Protein AF-A0A3Q9G8I6-F1 (afdb_monomer)

Secondary structure (DSSP, 8-state):
---TT-EE-TTSSEEEETTEEEEPPPTTS-HHHHHHHHHHHHHHHHHHHTT-GGGHHHHHHHHHHTTSSSS-TTS--HHHHHHHHHHHHHHHHHHTTT--EEHHHHHHHH-STTHHHHHHHHHHHT--SSEEEEEETTEEEEEEPPP-PPP--PPPP---

Mean predicted aligned error: 7.77 Å

Structure (mmCIF, N/CA/C/O backbone):
data_AF-A0A3Q9G8I6-F1
#
_entry.id   AF-A0A3Q9G8I6-F1
#
loop_
_atom_site.group_PDB
_atom_site.id
_atom_site.type_symbol
_atom_site.label_atom_id
_atom_site.label_alt_id
_atom_site.label_comp_id
_atom_site.label_asym_id
_atom_site.label_entity_id
_atom_site.label_seq_id
_atom_site.pdbx_PDB_ins_code
_atom_site.Cartn_x
_atom_site.Cartn_y
_atom_site.Cartn_z
_atom_site.occupancy
_atom_site.B_iso_or_equiv
_atom_site.auth_seq_id
_atom_site.auth_comp_id
_atom_site.auth_asym_id
_atom_site.auth_atom_id
_atom_site.pdbx_PDB_model_num
ATOM 1 N N . MET A 1 1 ? -20.667 -5.379 -2.045 1.00 37.66 1 MET A N 1
ATOM 2 C CA . MET A 1 1 ? -21.195 -6.171 -0.901 1.00 37.66 1 MET A CA 1
ATOM 3 C C . MET A 1 1 ? -20.874 -5.409 0.389 1.00 37.66 1 MET A C 1
ATOM 5 O O . MET A 1 1 ? -19.705 -5.128 0.613 1.00 37.66 1 MET A O 1
ATOM 9 N N . LYS A 1 2 ? -21.856 -4.983 1.207 1.00 37.28 2 LYS A N 1
ATOM 10 C CA . LYS A 1 2 ? -21.567 -4.298 2.491 1.00 37.28 2 LYS A CA 1
ATOM 11 C C . LYS A 1 2 ? -20.845 -5.286 3.419 1.00 37.28 2 LYS A C 1
ATOM 13 O O . LYS A 1 2 ? -21.349 -6.385 3.615 1.00 37.28 2 LYS A O 1
ATOM 18 N N . ARG A 1 3 ? -19.674 -4.930 3.967 1.00 51.50 3 ARG A N 1
ATOM 19 C CA . ARG A 1 3 ? -18.968 -5.755 4.969 1.00 51.50 3 ARG A CA 1
ATOM 20 C C . ARG A 1 3 ? -19.819 -5.822 6.241 1.00 51.50 3 ARG A C 1
ATOM 22 O O . ARG A 1 3 ? -19.792 -4.908 7.056 1.00 51.50 3 ARG A O 1
ATOM 29 N N . THR A 1 4 ? -20.612 -6.875 6.372 1.00 51.47 4 THR A N 1
ATOM 30 C CA . THR A 1 4 ? -21.525 -7.105 7.492 1.00 51.47 4 THR A CA 1
ATOM 31 C C . THR A 1 4 ? -20.732 -7.405 8.769 1.00 51.47 4 THR A C 1
ATOM 33 O O . THR A 1 4 ? -19.931 -8.336 8.791 1.00 51.47 4 THR A O 1
ATOM 36 N N . GLY A 1 5 ? -20.960 -6.623 9.831 1.00 59.56 5 GLY A N 1
ATOM 37 C CA . GLY A 1 5 ? -20.648 -7.005 11.217 1.00 59.56 5 GLY A CA 1
ATOM 38 C C . GLY A 1 5 ? -19.513 -6.265 11.934 1.00 59.56 5 GLY A C 1
ATOM 39 O O . GLY A 1 5 ? -19.300 -6.531 13.112 1.00 59.56 5 GLY A O 1
ATOM 40 N N . LEU A 1 6 ? -18.788 -5.353 11.281 1.00 73.69 6 LEU A N 1
ATOM 41 C CA . LEU A 1 6 ? -17.774 -4.535 11.958 1.00 73.69 6 LEU A CA 1
ATOM 42 C C . LEU A 1 6 ? -18.354 -3.165 12.299 1.00 73.69 6 LEU A C 1
ATOM 44 O O . LEU A 1 6 ? -18.754 -2.424 11.405 1.00 73.69 6 LEU A O 1
ATOM 48 N N . GLU A 1 7 ? -18.382 -2.842 13.588 1.00 90.00 7 GLU A N 1
ATOM 49 C CA . GLU A 1 7 ? -18.715 -1.505 14.068 1.00 90.00 7 GLU A CA 1
ATOM 50 C C . GLU A 1 7 ? -17.686 -0.508 13.521 1.00 90.00 7 GLU A C 1
ATOM 52 O O . GLU A 1 7 ? -16.477 -0.753 13.576 1.00 90.00 7 GLU A O 1
ATOM 57 N N . MET A 1 8 ? -18.160 0.596 12.949 1.00 91.50 8 MET A N 1
ATOM 58 C CA . MET A 1 8 ? -17.320 1.689 12.464 1.00 91.50 8 MET A CA 1
ATOM 59 C C . MET A 1 8 ? -17.574 2.930 13.309 1.00 91.50 8 MET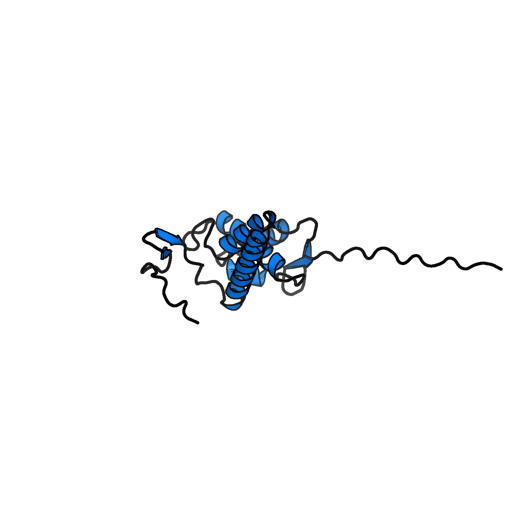 A C 1
ATOM 61 O O . MET A 1 8 ? -18.679 3.121 13.813 1.00 91.50 8 MET A O 1
ATOM 65 N N . THR A 1 9 ? -16.558 3.776 13.459 1.00 93.31 9 THR A N 1
ATOM 66 C CA . THR A 1 9 ? -16.761 5.119 14.010 1.00 93.31 9 THR A CA 1
ATOM 67 C C . THR A 1 9 ? -17.664 5.937 13.087 1.00 93.31 9 THR A C 1
ATOM 69 O O . THR A 1 9 ? -17.721 5.679 11.886 1.00 93.31 9 THR A O 1
ATOM 72 N N . GLU A 1 10 ? -18.363 6.929 13.643 1.00 92.50 10 GLU A N 1
ATOM 73 C CA . GLU A 1 10 ? -19.296 7.789 12.896 1.00 92.50 10 GLU A CA 1
ATOM 74 C C . GLU A 1 10 ? -18.619 8.511 11.721 1.00 92.50 10 GLU A C 1
ATOM 76 O O . GLU A 1 10 ? -19.180 8.609 10.634 1.00 92.50 10 GLU A O 1
ATOM 81 N N . ASP A 1 11 ? -17.363 8.922 11.907 1.00 92.88 11 ASP A N 1
ATOM 82 C CA . ASP A 1 11 ? -16.526 9.528 10.866 1.00 92.88 11 ASP A CA 1
ATOM 83 C C . ASP A 1 11 ? -16.021 8.532 9.798 1.00 92.88 11 ASP A C 1
ATOM 85 O O . ASP A 1 11 ? -15.341 8.928 8.851 1.00 92.88 11 ASP A O 1
ATOM 89 N N . GLY A 1 12 ? -16.299 7.232 9.954 1.00 93.44 12 GLY A N 1
ATOM 90 C CA . GLY A 1 12 ? -15.872 6.158 9.055 1.00 93.44 12 GLY A CA 1
ATOM 91 C C . GLY A 1 12 ? -14.366 5.860 9.058 1.00 93.44 12 GLY A C 1
ATOM 92 O O . GLY A 1 12 ? -13.917 4.982 8.318 1.00 93.44 12 GLY A O 1
ATOM 93 N N . ARG A 1 13 ? -13.567 6.552 9.881 1.00 96.06 13 ARG A N 1
ATOM 94 C CA . ARG A 1 13 ? -12.094 6.475 9.869 1.00 96.06 13 ARG A CA 1
ATOM 95 C C . ARG A 1 13 ? -11.553 5.214 10.533 1.00 96.06 13 ARG A C 1
ATOM 97 O O . ARG A 1 13 ? -10.430 4.788 10.241 1.00 96.06 13 ARG A O 1
ATOM 104 N N . TYR A 1 14 ? -12.343 4.586 11.401 1.00 96.00 14 TYR A N 1
ATOM 105 C CA . TYR A 1 14 ? -11.940 3.409 12.158 1.00 96.00 14 TYR A CA 1
ATOM 106 C C . TYR A 1 14 ? -12.996 2.305 12.120 1.00 96.00 14 TYR A C 1
ATOM 108 O O . TYR A 1 14 ? -14.196 2.558 12.139 1.00 96.00 14 TYR A O 1
ATOM 116 N N . ILE A 1 15 ? -12.522 1.061 12.141 1.00 94.69 15 ILE A N 1
ATOM 117 C CA . ILE A 1 15 ? -13.290 -0.117 12.548 1.00 94.69 15 ILE A CA 1
ATOM 118 C C . ILE A 1 15 ? -12.983 -0.420 14.022 1.00 94.69 15 ILE A C 1
ATOM 120 O O . ILE A 1 15 ? -11.837 -0.295 14.469 1.00 94.69 15 ILE A O 1
ATOM 124 N N . VAL A 1 16 ? -13.984 -0.844 14.784 1.00 93.38 16 VAL A N 1
ATOM 125 C CA . VAL A 1 16 ? -13.862 -1.215 16.196 1.00 93.38 16 VAL A CA 1
ATOM 126 C C . VAL A 1 16 ? -13.958 -2.732 16.312 1.00 93.38 16 VAL A C 1
ATOM 128 O O . VAL A 1 16 ? -14.937 -3.353 15.911 1.00 93.38 16 VAL A O 1
ATOM 131 N N . VAL A 1 17 ? -12.911 -3.357 16.851 1.00 91.56 17 VAL A N 1
ATOM 132 C CA . VAL A 1 17 ? -12.841 -4.810 17.051 1.00 91.56 17 VAL A CA 1
ATOM 133 C C . VAL A 1 17 ? -12.447 -5.079 18.490 1.00 91.56 17 VAL A C 1
ATOM 135 O O . VAL A 1 17 ? -11.335 -4.740 18.897 1.00 91.56 17 VAL A O 1
ATOM 138 N N . LYS A 1 18 ? -13.348 -5.708 19.258 1.00 89.00 18 LYS A N 1
ATOM 139 C CA . LYS A 1 18 ? -13.148 -6.012 20.689 1.00 89.00 18 LYS A CA 1
ATOM 140 C C . LYS A 1 18 ? -12.724 -4.768 21.494 1.00 89.00 18 LYS A C 1
ATOM 142 O O . LYS A 1 18 ? -11.744 -4.807 22.230 1.00 89.00 18 LYS A O 1
ATOM 147 N N . GLY A 1 19 ? -13.402 -3.639 21.269 1.00 88.69 19 GLY A N 1
ATOM 148 C CA . GLY A 1 19 ? -13.111 -2.355 21.924 1.00 88.69 19 GLY A CA 1
ATOM 149 C C . GLY A 1 19 ? -11.860 -1.622 21.419 1.00 88.69 19 GLY A C 1
ATOM 150 O O . GLY A 1 19 ? -11.605 -0.494 21.831 1.00 88.69 19 GLY A O 1
ATOM 151 N N . ARG A 1 20 ? -11.079 -2.210 20.502 1.00 93.81 20 ARG A N 1
ATOM 152 C CA . ARG A 1 20 ? -9.892 -1.570 19.920 1.00 93.81 20 ARG A CA 1
ATOM 153 C C . ARG A 1 20 ? -10.205 -0.969 18.555 1.00 93.81 20 ARG A C 1
ATOM 155 O O . ARG A 1 20 ? -10.743 -1.653 17.686 1.00 93.81 20 ARG A O 1
ATOM 162 N N . ARG A 1 21 ? -9.797 0.287 18.348 1.00 94.25 21 ARG A N 1
ATOM 163 C CA . ARG A 1 21 ? -9.881 0.971 17.051 1.00 94.25 21 ARG A CA 1
ATOM 164 C C . ARG A 1 21 ? -8.740 0.550 16.131 1.00 94.25 21 ARG A C 1
ATOM 166 O O . ARG A 1 21 ? -7.573 0.545 16.525 1.00 94.25 21 ARG A O 1
ATOM 173 N N . TRP A 1 22 ? -9.093 0.246 14.892 1.00 95.00 22 TRP A N 1
ATOM 174 C CA . TRP A 1 22 ? -8.178 -0.004 13.787 1.00 95.00 22 TRP A CA 1
ATOM 175 C C . TRP A 1 22 ? -8.563 0.922 12.647 1.00 95.00 22 TRP A C 1
ATOM 177 O O . TRP A 1 22 ? -9.745 1.067 12.359 1.00 95.00 22 TRP A O 1
ATOM 187 N N . ARG A 1 23 ? -7.591 1.560 11.999 1.00 96.44 23 ARG A N 1
ATOM 188 C CA . ARG A 1 23 ? -7.878 2.442 10.865 1.00 96.44 23 ARG A CA 1
ATOM 189 C C . ARG A 1 23 ? -8.572 1.659 9.750 1.00 96.44 23 ARG A C 1
ATOM 191 O O . ARG A 1 23 ? -8.105 0.583 9.372 1.00 96.44 23 ARG A O 1
ATOM 198 N N . ALA A 1 24 ? -9.692 2.189 9.273 1.00 96.62 24 ALA A N 1
ATOM 199 C CA . ALA A 1 24 ? -10.425 1.629 8.152 1.00 96.62 24 ALA A CA 1
ATOM 200 C C . ALA A 1 24 ? -9.641 1.838 6.851 1.00 96.62 24 ALA A C 1
ATOM 202 O O . ALA A 1 24 ? -8.865 2.790 6.733 1.00 96.62 24 ALA A O 1
ATOM 203 N N . SER A 1 25 ? -9.852 0.948 5.881 1.00 97.00 25 SER A N 1
ATOM 204 C CA . SER A 1 25 ? -9.353 1.149 4.523 1.00 97.00 25 SER A CA 1
ATOM 205 C C . SER A 1 25 ? -9.946 2.438 3.949 1.00 97.00 25 SER A C 1
ATOM 207 O O . SER A 1 25 ? -11.109 2.746 4.218 1.00 97.00 25 SER A O 1
ATOM 209 N N . ASP A 1 26 ? -9.155 3.169 3.175 1.00 96.69 26 ASP A N 1
ATOM 210 C CA . ASP A 1 26 ? -9.569 4.429 2.566 1.00 96.69 26 ASP A CA 1
ATOM 211 C C . ASP A 1 26 ? -10.785 4.213 1.642 1.00 96.69 26 ASP A C 1
ATOM 213 O O . ASP A 1 26 ? -10.701 3.419 0.696 1.00 96.69 26 ASP A O 1
ATOM 217 N N . PRO A 1 27 ? -11.927 4.871 1.915 1.00 95.50 27 PRO A N 1
ATOM 218 C CA . PRO A 1 27 ? -13.149 4.687 1.142 1.00 95.50 27 PRO A CA 1
ATOM 219 C C . PRO A 1 27 ? -13.092 5.317 -0.256 1.00 95.50 27 PRO A C 1
ATOM 221 O O . PRO A 1 27 ? -13.967 5.022 -1.064 1.00 95.50 27 PRO A O 1
ATOM 224 N N . SER A 1 28 ? -12.104 6.172 -0.546 1.00 95.00 28 SER A N 1
ATOM 225 C CA . SER A 1 28 ? -11.952 6.818 -1.856 1.00 95.00 28 SER A CA 1
ATOM 226 C C . SER A 1 28 ? -11.313 5.919 -2.921 1.00 95.00 28 SER A C 1
ATOM 228 O O . SER A 1 28 ? -11.391 6.236 -4.106 1.00 95.00 28 SER A O 1
ATOM 230 N N . ILE A 1 29 ? -10.720 4.785 -2.522 1.00 97.31 29 ILE A N 1
ATOM 231 C CA . ILE A 1 29 ? -10.127 3.826 -3.459 1.00 97.31 29 ILE A CA 1
ATOM 232 C C . ILE A 1 29 ? -11.248 3.184 -4.298 1.00 97.31 29 ILE A C 1
ATOM 234 O O . ILE A 1 29 ? -12.179 2.627 -3.704 1.00 97.31 29 ILE A O 1
ATOM 238 N N . PRO A 1 30 ? -11.155 3.180 -5.645 1.00 97.50 30 PRO A N 1
ATOM 239 C CA . PRO A 1 30 ? -12.096 2.452 -6.496 1.00 97.50 30 PRO A CA 1
ATOM 240 C C . PRO A 1 30 ? -12.207 0.978 -6.098 1.00 97.50 30 PRO A C 1
ATOM 242 O O . PRO A 1 30 ? -11.202 0.344 -5.762 1.00 97.50 30 PRO A O 1
ATOM 245 N N . GLU A 1 31 ? -13.422 0.429 -6.123 1.00 96.69 31 GLU A N 1
ATOM 246 C CA . GLU A 1 31 ? -13.693 -0.910 -5.584 1.00 96.69 31 GLU A CA 1
ATOM 247 C C . GLU A 1 31 ? -12.879 -1.991 -6.308 1.00 96.69 31 GLU A C 1
ATOM 249 O O . GLU A 1 31 ? -12.378 -2.901 -5.657 1.00 96.69 31 GLU A O 1
ATOM 254 N N . GLU A 1 32 ? -12.641 -1.850 -7.615 1.00 97.00 32 GLU A N 1
ATOM 255 C CA . GLU A 1 32 ? -11.835 -2.787 -8.401 1.00 97.00 32 GLU A CA 1
ATOM 256 C C . GLU A 1 32 ? -10.394 -2.879 -7.870 1.00 97.00 32 GLU A C 1
ATOM 258 O O . GLU A 1 32 ? -9.900 -3.967 -7.560 1.00 97.00 32 GLU A O 1
ATOM 263 N N . LEU A 1 33 ? -9.741 -1.727 -7.681 1.00 98.19 33 LEU A N 1
ATOM 264 C CA . LEU A 1 33 ? -8.369 -1.646 -7.168 1.00 98.19 33 LEU A CA 1
ATOM 265 C C . LEU A 1 33 ? -8.300 -2.078 -5.703 1.00 98.19 33 LEU A C 1
ATOM 267 O O . LEU A 1 33 ? -7.372 -2.772 -5.282 1.00 98.19 33 LEU A O 1
ATOM 271 N N . LYS A 1 34 ? -9.301 -1.705 -4.905 1.00 98.31 34 LYS A N 1
ATOM 272 C CA . LYS A 1 34 ? -9.416 -2.138 -3.513 1.00 98.31 34 LYS A CA 1
ATOM 273 C C . LYS A 1 34 ? -9.555 -3.657 -3.410 1.00 98.31 34 LYS A C 1
ATOM 275 O O . LYS A 1 34 ? -8.898 -4.262 -2.560 1.00 98.31 34 LYS A O 1
ATOM 280 N N . ASP A 1 35 ? -10.339 -4.282 -4.282 1.00 98.12 35 ASP A N 1
ATOM 281 C CA . ASP A 1 35 ? -10.500 -5.733 -4.337 1.00 98.12 35 ASP A CA 1
ATOM 282 C C . ASP A 1 35 ? -9.202 -6.441 -4.729 1.00 98.12 35 ASP A C 1
ATOM 284 O O . ASP A 1 35 ? -8.891 -7.497 -4.173 1.00 98.12 35 ASP A O 1
ATOM 288 N N . GLU A 1 36 ? -8.421 -5.888 -5.657 1.00 98.19 36 GLU A N 1
ATOM 289 C CA . GLU A 1 36 ? -7.081 -6.397 -5.975 1.00 98.19 36 GLU A CA 1
ATOM 290 C C . GLU A 1 36 ? -6.137 -6.316 -4.766 1.00 98.19 36 GLU A C 1
ATOM 292 O O . GLU A 1 36 ? -5.515 -7.315 -4.387 1.00 98.19 36 GLU A O 1
ATOM 297 N N . LEU A 1 37 ? -6.083 -5.163 -4.094 1.00 98.56 37 LEU A N 1
ATOM 298 C CA . LEU A 1 37 ? -5.244 -4.959 -2.910 1.00 98.56 37 LEU A CA 1
ATOM 299 C C . LEU A 1 37 ? -5.637 -5.895 -1.755 1.00 98.56 37 LEU A C 1
ATOM 301 O O . LEU A 1 37 ? -4.771 -6.454 -1.074 1.00 98.56 37 LEU A O 1
ATOM 305 N N . VAL A 1 38 ? -6.939 -6.113 -1.537 1.00 98.38 38 VAL A N 1
ATOM 306 C CA . VAL A 1 38 ? -7.442 -7.070 -0.539 1.00 98.38 38 VAL A CA 1
ATOM 307 C C . VAL A 1 38 ? -7.097 -8.506 -0.936 1.00 98.38 38 VAL A C 1
ATOM 309 O O . VAL A 1 38 ? -6.665 -9.286 -0.079 1.00 98.38 38 VAL A O 1
ATOM 312 N N . ARG A 1 39 ? -7.243 -8.875 -2.215 1.00 98.25 39 ARG A N 1
ATOM 313 C CA . ARG A 1 39 ? -6.861 -10.203 -2.721 1.00 98.25 39 ARG A CA 1
ATOM 314 C C . ARG A 1 39 ? -5.379 -10.484 -2.483 1.00 98.25 39 ARG A C 1
ATOM 316 O O . ARG A 1 39 ? -5.055 -11.536 -1.918 1.00 98.25 39 ARG A O 1
ATOM 323 N N . GLU A 1 40 ? -4.500 -9.539 -2.808 1.00 98.12 40 GLU A N 1
ATOM 324 C CA . GLU A 1 40 ? -3.063 -9.664 -2.547 1.00 98.12 40 GLU A CA 1
ATOM 325 C C . GLU A 1 40 ? -2.757 -9.723 -1.043 1.00 98.12 40 GLU A C 1
ATOM 327 O O . GLU A 1 40 ? -2.001 -10.590 -0.600 1.00 98.12 40 GLU A O 1
ATOM 332 N N . LEU A 1 41 ? -3.405 -8.897 -0.212 1.00 98.50 41 LEU A N 1
ATOM 333 C CA . LEU A 1 41 ? -3.261 -8.966 1.247 1.00 98.50 41 LEU A CA 1
ATOM 334 C C . LEU A 1 41 ? -3.588 -10.367 1.788 1.00 98.50 41 LEU A C 1
ATOM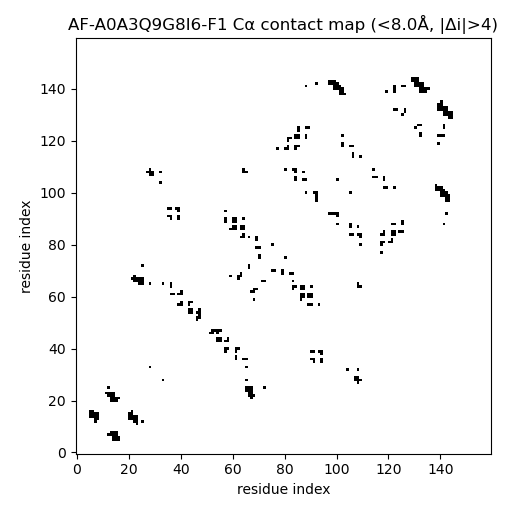 336 O O . LEU A 1 41 ? -2.876 -10.890 2.652 1.00 98.50 41 LEU A O 1
ATOM 340 N N . MET A 1 42 ? -4.658 -10.991 1.292 1.00 98.44 42 MET A N 1
ATOM 341 C CA . MET A 1 42 ? -5.037 -12.342 1.703 1.00 98.44 42 MET A CA 1
ATOM 342 C C . MET A 1 42 ? -4.069 -13.402 1.166 1.00 98.44 42 MET A C 1
ATOM 344 O O . MET A 1 42 ? -3.739 -14.337 1.900 1.00 98.44 42 MET A O 1
ATOM 348 N N . ARG A 1 43 ? -3.563 -13.251 -0.066 1.00 97.94 43 ARG A N 1
ATOM 349 C CA . ARG A 1 43 ? -2.521 -14.123 -0.635 1.00 97.94 43 ARG A CA 1
ATOM 350 C C . ARG A 1 43 ? -1.239 -14.072 0.197 1.00 97.94 43 ARG A C 1
ATOM 352 O O . ARG A 1 43 ? -0.748 -15.121 0.607 1.00 97.94 43 ARG A O 1
ATOM 359 N N . ALA A 1 44 ? -0.763 -12.878 0.542 1.00 97.88 44 ALA A N 1
ATOM 360 C CA . ALA A 1 44 ? 0.422 -12.688 1.373 1.00 97.88 44 ALA A CA 1
ATOM 361 C C . ALA A 1 44 ? 0.253 -13.280 2.786 1.00 97.88 44 ALA A C 1
ATOM 363 O O . ALA A 1 44 ? 1.156 -13.937 3.301 1.00 97.88 44 ALA A O 1
ATOM 364 N N . ARG A 1 45 ? -0.926 -13.133 3.411 1.00 98.31 45 ARG A N 1
ATOM 365 C CA . ARG A 1 45 ? -1.220 -13.775 4.710 1.00 98.31 45 ARG A CA 1
ATOM 366 C C . ARG A 1 45 ? -1.192 -15.302 4.627 1.00 98.31 45 ARG A C 1
ATOM 368 O O . ARG A 1 45 ? -0.696 -15.943 5.553 1.00 98.31 45 ARG A O 1
ATOM 375 N N . ARG A 1 46 ? -1.712 -15.884 3.540 1.00 98.44 46 ARG A N 1
ATOM 376 C CA . ARG A 1 46 ? -1.646 -17.336 3.308 1.00 98.44 46 ARG A CA 1
ATOM 377 C C . ARG A 1 46 ? -0.206 -17.813 3.123 1.00 98.44 46 ARG A C 1
ATOM 379 O O . ARG A 1 46 ? 0.139 -18.830 3.709 1.00 98.44 46 ARG A O 1
ATOM 386 N N . ALA A 1 47 ? 0.631 -17.062 2.404 1.00 97.81 47 ALA A N 1
ATOM 387 C CA . ALA A 1 47 ? 2.053 -17.376 2.245 1.00 97.81 47 ALA A CA 1
ATOM 388 C C . ALA A 1 47 ? 2.791 -17.415 3.597 1.00 97.81 47 ALA A C 1
ATOM 390 O O . ALA A 1 47 ? 3.466 -18.397 3.892 1.00 97.81 47 ALA A O 1
ATOM 391 N N . ILE A 1 48 ? 2.555 -16.428 4.474 1.00 98.38 48 ILE A N 1
ATOM 392 C CA . ILE A 1 48 ? 3.107 -16.428 5.844 1.00 98.38 48 ILE A CA 1
ATOM 393 C C . ILE A 1 48 ? 2.643 -17.659 6.626 1.00 98.38 48 ILE A C 1
ATOM 395 O O . ILE A 1 48 ? 3.447 -18.309 7.288 1.00 98.38 48 ILE A O 1
ATOM 399 N N . LYS A 1 49 ? 1.350 -18.002 6.550 1.00 97.62 49 LYS A N 1
ATOM 400 C CA . LYS A 1 49 ? 0.817 -19.207 7.205 1.00 97.62 49 LYS A CA 1
ATOM 401 C C . LYS A 1 49 ? 1.473 -20.488 6.668 1.00 97.62 49 LYS A C 1
ATOM 403 O O . LYS A 1 49 ? 1.629 -21.438 7.424 1.00 97.62 49 LYS A O 1
ATOM 408 N N . GLY A 1 50 ? 1.856 -20.498 5.392 1.00 97.69 50 GLY A N 1
ATOM 409 C CA . GLY A 1 50 ? 2.600 -21.577 4.741 1.00 97.69 50 GLY A CA 1
ATOM 410 C C . GLY A 1 50 ? 4.112 -21.573 4.999 1.00 97.69 50 GLY A C 1
ATOM 411 O O . GLY A 1 50 ? 4.802 -22.412 4.435 1.00 97.69 50 GLY A O 1
ATOM 412 N N . GLY A 1 51 ? 4.633 -20.660 5.827 1.00 97.31 51 GLY A N 1
ATOM 413 C CA . GLY A 1 51 ? 6.048 -20.606 6.214 1.00 97.31 51 GLY A CA 1
ATOM 414 C C . GLY A 1 51 ? 6.900 -19.586 5.451 1.00 97.31 51 GLY A C 1
ATOM 415 O O . GLY A 1 51 ? 8.054 -19.371 5.821 1.00 97.31 51 GLY A O 1
ATOM 416 N N . ASP A 1 52 ? 6.355 -18.898 4.443 1.00 96.94 52 ASP A N 1
ATOM 417 C CA . ASP A 1 52 ? 7.072 -17.822 3.755 1.00 96.94 52 ASP A CA 1
ATOM 418 C C . ASP A 1 52 ? 6.996 -16.515 4.557 1.00 96.94 52 ASP A C 1
ATOM 420 O O . ASP A 1 52 ? 6.099 -15.680 4.404 1.00 96.94 52 ASP A O 1
ATOM 424 N N . MET A 1 53 ? 7.980 -16.321 5.431 1.00 95.94 53 MET A N 1
ATOM 425 C CA . MET A 1 53 ? 8.063 -15.127 6.271 1.00 95.94 53 MET A CA 1
ATOM 426 C C . MET A 1 53 ? 8.454 -13.865 5.491 1.00 95.94 53 MET A C 1
ATOM 428 O O . MET A 1 53 ? 8.223 -12.758 5.993 1.00 95.94 53 MET A O 1
ATOM 432 N N . SER A 1 54 ? 8.993 -14.000 4.272 1.00 94.44 54 SER A N 1
ATOM 433 C CA . SER A 1 54 ? 9.327 -12.856 3.412 1.00 94.44 54 SER A CA 1
ATOM 434 C C . SER A 1 54 ? 8.067 -12.111 2.947 1.00 94.44 54 SER A C 1
ATOM 436 O O . SER A 1 54 ? 8.075 -10.884 2.803 1.00 94.44 54 SER A O 1
ATOM 438 N N . ALA A 1 55 ? 6.924 -12.806 2.877 1.00 96.81 55 ALA A N 1
ATOM 439 C CA . ALA A 1 55 ? 5.625 -12.228 2.537 1.00 96.81 55 ALA A CA 1
ATOM 440 C C . ALA A 1 55 ? 5.094 -11.195 3.557 1.00 96.81 55 ALA A C 1
ATOM 442 O O . ALA A 1 55 ? 4.100 -10.512 3.294 1.00 96.81 55 ALA A O 1
ATOM 443 N N . ARG A 1 56 ? 5.769 -10.985 4.700 1.00 97.81 56 ARG A N 1
ATOM 444 C CA . ARG A 1 56 ? 5.483 -9.859 5.611 1.00 97.81 56 ARG A CA 1
ATOM 445 C C . ARG A 1 56 ? 5.603 -8.498 4.923 1.00 97.81 56 ARG A C 1
ATOM 447 O O . ARG A 1 56 ? 4.791 -7.617 5.213 1.00 97.81 56 ARG A O 1
ATOM 454 N N . ALA A 1 57 ? 6.562 -8.338 4.008 1.00 96.50 57 ALA A N 1
ATOM 455 C CA . ALA A 1 57 ? 6.724 -7.105 3.236 1.00 96.50 57 ALA A CA 1
ATOM 456 C C . ALA A 1 57 ? 5.499 -6.840 2.346 1.00 96.50 57 ALA A C 1
ATOM 458 O O . ALA A 1 57 ? 4.983 -5.725 2.319 1.00 96.50 57 ALA A O 1
ATOM 459 N N . ARG A 1 58 ? 4.950 -7.890 1.723 1.00 97.38 58 ARG A N 1
ATOM 460 C CA . ARG A 1 58 ? 3.729 -7.822 0.903 1.00 97.38 58 ARG A CA 1
ATOM 461 C C . ARG A 1 58 ? 2.501 -7.433 1.729 1.00 97.38 58 ARG A C 1
ATOM 463 O O . ARG A 1 58 ? 1.740 -6.556 1.336 1.00 97.38 58 ARG A O 1
ATOM 470 N N . VAL A 1 59 ? 2.351 -7.997 2.935 1.00 98.56 59 VAL A N 1
ATOM 471 C CA . VAL A 1 59 ? 1.297 -7.578 3.884 1.00 98.56 59 VAL A CA 1
ATOM 472 C C . VAL A 1 59 ? 1.447 -6.109 4.272 1.00 98.56 59 VAL A C 1
ATOM 474 O O . VAL A 1 59 ? 0.445 -5.413 4.425 1.00 98.56 59 VAL A O 1
ATOM 477 N N . HIS A 1 60 ? 2.678 -5.639 4.485 1.00 98.25 60 HIS A N 1
ATOM 478 C CA . HIS A 1 60 ? 2.922 -4.234 4.783 1.00 98.25 60 HIS A CA 1
ATOM 479 C C . HIS A 1 60 ? 2.519 -3.340 3.609 1.00 98.25 60 HIS A C 1
ATOM 481 O O . HIS A 1 60 ? 1.698 -2.452 3.819 1.00 98.25 60 HIS A O 1
ATOM 487 N N . ALA A 1 61 ? 3.007 -3.627 2.400 1.00 98.00 61 ALA A N 1
ATOM 488 C CA . ALA A 1 61 ? 2.685 -2.870 1.195 1.00 98.00 61 ALA A CA 1
ATOM 489 C C . ALA A 1 61 ? 1.168 -2.788 0.959 1.00 98.00 61 ALA A C 1
ATOM 491 O O . ALA A 1 61 ? 0.626 -1.690 0.878 1.00 98.00 61 ALA A O 1
ATOM 492 N N . ALA A 1 62 ? 0.460 -3.923 0.975 1.00 98.56 62 ALA A N 1
ATOM 493 C CA . ALA A 1 62 ? -0.984 -3.946 0.742 1.00 98.56 62 ALA A CA 1
ATOM 494 C C . ALA A 1 62 ? -1.768 -3.152 1.803 1.00 98.56 62 ALA A C 1
ATOM 496 O O . ALA A 1 62 ? -2.681 -2.401 1.472 1.00 98.56 62 ALA A O 1
ATOM 497 N N . LYS A 1 63 ? -1.393 -3.254 3.086 1.00 98.50 63 LYS A N 1
ATOM 498 C CA . LYS A 1 63 ? -2.046 -2.478 4.154 1.00 98.50 63 LYS A CA 1
ATOM 499 C C . LYS A 1 63 ? -1.764 -0.981 4.066 1.00 98.50 63 LYS A C 1
ATOM 501 O O . LYS A 1 63 ? -2.644 -0.190 4.386 1.00 98.50 63 LYS A O 1
ATOM 506 N N . THR A 1 64 ? -0.552 -0.593 3.683 1.00 98.44 64 THR A N 1
ATOM 507 C CA . THR A 1 64 ? -0.209 0.817 3.473 1.00 98.44 64 THR A CA 1
ATOM 508 C C . THR A 1 64 ? -0.966 1.365 2.261 1.00 98.44 64 THR A C 1
ATOM 510 O O . THR A 1 64 ? -1.590 2.412 2.381 1.00 98.44 64 THR A O 1
ATOM 513 N N . ALA A 1 65 ? -1.030 0.625 1.148 1.00 98.31 65 ALA A N 1
ATOM 514 C CA . ALA A 1 65 ? -1.808 0.994 -0.040 1.00 98.31 65 ALA A CA 1
ATOM 515 C C . ALA A 1 65 ? -3.304 1.199 0.274 1.00 98.31 65 ALA A C 1
ATOM 517 O O . ALA A 1 65 ? -3.878 2.226 -0.085 1.00 98.31 65 ALA A O 1
ATOM 518 N N . LEU A 1 66 ? -3.902 0.282 1.048 1.00 98.44 66 LEU A N 1
ATOM 519 C CA . LEU A 1 66 ? -5.282 0.385 1.546 1.00 98.44 66 LEU A CA 1
ATOM 520 C C . LEU A 1 66 ? -5.507 1.553 2.526 1.00 98.44 66 LEU A C 1
ATOM 522 O O . LEU A 1 66 ? -6.643 1.792 2.923 1.00 98.44 66 LEU A O 1
ATOM 526 N N . GLY A 1 67 ? -4.457 2.250 2.969 1.00 97.75 67 GLY A N 1
ATOM 527 C CA . GLY A 1 67 ? -4.544 3.318 3.967 1.00 97.75 67 GLY A CA 1
ATOM 528 C C . GLY A 1 67 ? -4.689 2.820 5.410 1.00 97.75 67 GLY A C 1
ATOM 529 O O . GLY A 1 67 ? -4.912 3.612 6.318 1.00 97.75 67 GLY A O 1
ATOM 530 N N . GLU A 1 68 ? -4.541 1.519 5.672 1.00 97.88 68 GLU A N 1
ATOM 531 C CA . GLU A 1 68 ? -4.633 0.939 7.023 1.00 97.88 68 GLU A CA 1
ATOM 532 C C . GLU A 1 68 ? -3.354 1.196 7.847 1.00 97.88 68 GLU A C 1
ATOM 534 O O . GLU A 1 68 ? -3.369 1.177 9.085 1.00 97.88 68 GLU A O 1
ATOM 539 N N . ARG A 1 69 ? -2.228 1.455 7.169 1.00 97.44 69 ARG A N 1
ATOM 540 C CA . ARG A 1 69 ? -0.893 1.738 7.729 1.00 97.44 69 ARG A CA 1
ATOM 541 C C . ARG A 1 69 ? -0.296 3.011 7.121 1.00 97.44 69 ARG A C 1
ATOM 543 O O . ARG A 1 69 ? -0.763 3.471 6.092 1.00 97.44 69 ARG A O 1
ATOM 550 N N . GLY A 1 70 ? 0.740 3.551 7.765 1.00 95.25 70 GLY A N 1
ATOM 551 C CA . GLY A 1 70 ? 1.355 4.824 7.372 1.00 95.25 70 GLY A CA 1
ATOM 552 C C . GLY A 1 70 ? 0.587 6.029 7.914 1.00 95.25 70 GLY A C 1
ATOM 553 O O . GLY A 1 70 ? -0.082 5.908 8.948 1.00 95.25 70 GLY A O 1
ATOM 554 N N . GLU A 1 71 ? 0.678 7.165 7.226 1.00 95.19 71 GLU A N 1
ATOM 555 C CA . GLU A 1 71 ? -0.076 8.380 7.550 1.00 95.19 71 GLU A CA 1
ATOM 556 C C . GLU A 1 71 ? -1.592 8.190 7.358 1.00 95.19 71 GLU A C 1
ATOM 558 O O . GLU A 1 71 ? -2.018 7.384 6.525 1.00 95.19 71 GLU A O 1
ATOM 563 N N . PRO A 1 72 ? -2.443 8.845 8.166 1.00 95.06 72 PRO A N 1
ATOM 564 C CA . PRO A 1 72 ? -3.893 8.768 8.013 1.00 95.06 72 PRO A CA 1
ATOM 565 C C . PRO A 1 72 ? -4.356 9.280 6.657 1.00 95.06 72 PRO A C 1
ATOM 567 O O . PRO A 1 72 ? -3.969 10.365 6.241 1.00 95.06 72 PRO A O 1
ATOM 570 N N . TRP A 1 73 ? -5.225 8.527 5.977 1.00 94.38 73 TRP A N 1
ATOM 571 C CA . TRP A 1 73 ? -5.645 8.877 4.620 1.00 94.38 73 TRP A CA 1
ATOM 572 C C . TRP A 1 73 ? -6.441 10.190 4.536 1.00 94.38 73 TRP A C 1
ATOM 574 O O . TRP A 1 73 ? -6.485 10.788 3.466 1.00 94.38 73 TRP A O 1
ATOM 584 N N . TRP A 1 74 ? -6.995 10.664 5.657 1.00 94.12 74 TRP A N 1
ATOM 585 C CA . TRP A 1 74 ? -7.715 11.936 5.782 1.00 94.12 74 TRP A CA 1
ATOM 586 C C . TRP A 1 74 ? -6.820 13.155 6.078 1.00 94.12 74 TRP A C 1
ATOM 588 O O . TRP A 1 74 ? -7.314 14.275 6.026 1.00 94.12 74 TRP A O 1
ATOM 598 N N . GLU A 1 75 ? -5.531 12.960 6.376 1.00 91.19 75 GLU A N 1
ATOM 599 C CA . GLU A 1 75 ? -4.579 14.014 6.781 1.00 91.19 75 GLU A CA 1
ATOM 600 C C . GLU A 1 75 ? -3.181 13.754 6.171 1.00 91.19 75 GLU A C 1
ATOM 602 O O . GLU A 1 75 ? -2.160 13.844 6.846 1.00 91.19 75 GLU A O 1
ATOM 607 N N . GLN A 1 76 ? -3.118 13.368 4.890 1.00 85.88 76 GLN A N 1
ATOM 608 C CA . GLN A 1 76 ? -1.849 12.976 4.259 1.00 85.88 76 GLN A CA 1
ATOM 609 C C . GLN A 1 76 ? -0.983 14.169 3.844 1.00 85.88 76 GLN A C 1
ATOM 611 O O . GLN A 1 76 ? -1.435 15.070 3.129 1.00 85.88 76 GLN A O 1
ATOM 616 N N . THR A 1 77 ? 0.302 14.089 4.180 1.00 92.75 77 THR A N 1
ATOM 617 C CA . THR A 1 77 ? 1.363 14.931 3.621 1.00 92.75 77 THR A CA 1
ATOM 618 C C . THR A 1 77 ? 1.778 14.446 2.225 1.00 92.75 77 THR A C 1
ATOM 620 O O . THR A 1 77 ? 1.383 13.368 1.767 1.00 92.75 77 THR A O 1
ATOM 623 N N . ALA A 1 78 ? 2.605 15.227 1.522 1.00 91.31 78 ALA A N 1
ATOM 624 C CA . ALA A 1 78 ? 3.189 14.792 0.251 1.00 91.31 78 ALA A CA 1
ATOM 625 C C . ALA A 1 78 ? 4.062 13.529 0.413 1.00 91.31 78 ALA A C 1
ATOM 627 O O . ALA A 1 78 ? 3.975 12.617 -0.413 1.00 91.31 78 ALA A O 1
ATOM 628 N N . ASP A 1 79 ? 4.831 13.432 1.502 1.00 91.88 79 ASP A N 1
ATOM 629 C CA . ASP A 1 79 ? 5.682 12.273 1.803 1.00 91.88 79 ASP A CA 1
ATOM 630 C C . ASP A 1 79 ? 4.861 11.034 2.180 1.00 91.88 79 ASP A C 1
ATOM 632 O O . ASP A 1 79 ? 5.168 9.917 1.741 1.00 91.88 79 ASP A O 1
ATOM 636 N N . GLY A 1 80 ? 3.771 11.224 2.928 1.00 94.00 80 GLY A N 1
ATOM 637 C CA . GLY A 1 80 ? 2.791 10.180 3.209 1.00 94.00 80 GLY A CA 1
ATOM 638 C C . GLY A 1 80 ? 2.164 9.632 1.930 1.00 94.00 80 GLY A C 1
ATOM 639 O O . GLY A 1 80 ? 2.152 8.414 1.720 1.00 94.00 80 GLY A O 1
ATOM 640 N N . ARG A 1 81 ? 1.734 10.524 1.026 1.00 93.88 81 ARG A N 1
ATOM 641 C CA . ARG A 1 81 ? 1.201 10.140 -0.291 1.00 93.88 81 ARG A CA 1
ATOM 642 C C . ARG A 1 81 ? 2.232 9.397 -1.135 1.00 93.88 81 ARG A C 1
ATOM 644 O O . ARG A 1 81 ? 1.898 8.360 -1.704 1.00 93.88 81 ARG A O 1
ATOM 651 N N . ARG A 1 82 ? 3.484 9.865 -1.188 1.00 94.88 82 ARG A N 1
ATOM 652 C CA . ARG A 1 82 ? 4.577 9.180 -1.903 1.00 94.88 82 ARG A CA 1
ATOM 653 C C . ARG A 1 82 ? 4.814 7.778 -1.350 1.00 94.88 82 ARG A C 1
ATOM 655 O O . ARG A 1 82 ? 4.828 6.813 -2.110 1.00 94.88 82 ARG A O 1
ATOM 662 N N . SER A 1 83 ? 4.905 7.640 -0.028 1.00 95.44 83 SER A N 1
ATOM 663 C CA . SER A 1 83 ? 5.074 6.341 0.639 1.00 95.44 83 SER A CA 1
ATOM 664 C C . SER A 1 83 ? 3.916 5.388 0.330 1.00 95.44 83 SER A C 1
ATOM 666 O O . SER A 1 83 ? 4.120 4.199 0.064 1.00 95.44 83 SER A O 1
ATOM 668 N N . ARG A 1 84 ? 2.684 5.911 0.311 1.00 96.88 84 ARG A N 1
ATOM 669 C CA . ARG A 1 84 ? 1.488 5.151 -0.057 1.00 96.88 84 ARG A CA 1
ATOM 670 C C . ARG A 1 84 ? 1.473 4.763 -1.538 1.00 96.88 84 ARG A C 1
ATOM 672 O O . ARG A 1 84 ? 1.065 3.646 -1.860 1.00 96.88 84 ARG A O 1
ATOM 679 N N . ALA A 1 85 ? 1.963 5.624 -2.427 1.00 96.75 85 ALA A N 1
ATOM 680 C CA . ALA A 1 85 ? 2.084 5.341 -3.856 1.00 96.75 85 ALA A CA 1
ATOM 681 C C . ALA A 1 85 ? 3.095 4.213 -4.119 1.00 96.75 85 ALA A C 1
ATOM 683 O O . ALA A 1 85 ? 2.758 3.245 -4.798 1.00 96.75 85 ALA A O 1
ATOM 684 N N . VAL A 1 86 ? 4.279 4.255 -3.497 1.00 96.69 86 VAL A N 1
ATOM 685 C CA . VAL A 1 86 ? 5.288 3.178 -3.599 1.00 96.69 86 VAL A CA 1
ATOM 686 C C . VAL A 1 86 ? 4.723 1.842 -3.101 1.00 96.69 86 VAL A C 1
ATOM 688 O O . VAL A 1 86 ? 4.895 0.796 -3.740 1.00 96.69 86 VAL A O 1
ATOM 691 N N . ALA A 1 87 ? 4.000 1.867 -1.977 1.00 97.56 87 ALA A N 1
ATOM 692 C CA . ALA A 1 87 ? 3.336 0.687 -1.434 1.00 97.56 87 ALA A CA 1
ATOM 693 C C . ALA A 1 87 ? 2.251 0.139 -2.376 1.00 97.56 87 ALA A C 1
ATOM 695 O O . ALA A 1 87 ? 2.119 -1.078 -2.508 1.00 97.56 87 ALA A O 1
ATOM 696 N N . THR A 1 88 ? 1.515 1.023 -3.054 1.00 98.06 88 THR A N 1
ATOM 697 C CA . THR A 1 88 ? 0.488 0.659 -4.041 1.00 98.06 88 THR A CA 1
ATOM 698 C C . THR A 1 88 ? 1.101 -0.058 -5.235 1.00 98.06 88 THR A C 1
ATOM 700 O O . THR A 1 88 ? 0.662 -1.160 -5.558 1.00 98.06 88 THR A O 1
ATOM 703 N N . VAL A 1 89 ? 2.164 0.498 -5.831 1.00 96.62 89 VAL A N 1
ATOM 704 C CA . VAL A 1 89 ? 2.877 -0.147 -6.947 1.00 96.62 89 VAL A CA 1
ATOM 705 C C . VAL A 1 89 ? 3.374 -1.532 -6.537 1.00 96.62 89 VAL A C 1
ATOM 707 O O . VAL A 1 89 ? 3.110 -2.521 -7.217 1.00 96.62 89 VAL A O 1
ATOM 710 N N . SER A 1 90 ? 4.026 -1.626 -5.376 1.00 95.38 90 SER A N 1
ATOM 711 C CA . SER A 1 90 ? 4.564 -2.891 -4.861 1.00 95.38 90 SER A CA 1
ATOM 712 C C . SER A 1 90 ? 3.477 -3.947 -4.623 1.00 95.38 90 SER A C 1
ATOM 714 O O . SER A 1 90 ? 3.681 -5.127 -4.922 1.00 95.38 90 SER A O 1
ATOM 716 N N . ALA A 1 91 ? 2.327 -3.543 -4.074 1.00 96.81 91 ALA A N 1
ATOM 717 C CA . ALA A 1 91 ? 1.215 -4.442 -3.786 1.00 96.81 91 ALA A CA 1
ATOM 718 C C . ALA A 1 91 ? 0.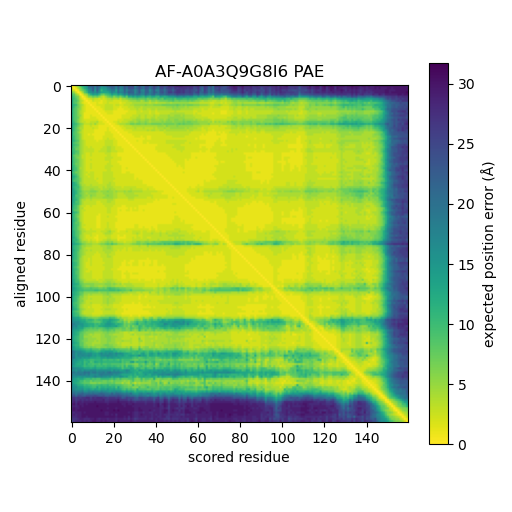539 -4.938 -5.072 1.00 96.81 91 ALA A C 1
ATOM 720 O O . ALA A 1 91 ? 0.373 -6.145 -5.233 1.00 96.81 91 ALA A O 1
ATOM 721 N N . LEU A 1 92 ? 0.213 -4.039 -6.006 1.00 96.88 92 LEU A N 1
ATOM 722 C CA . LEU A 1 92 ? -0.425 -4.418 -7.269 1.00 96.88 92 LEU A CA 1
ATOM 723 C C . LEU A 1 92 ? 0.490 -5.328 -8.106 1.00 96.88 92 LEU A C 1
ATOM 725 O O . LEU A 1 92 ? 0.053 -6.398 -8.519 1.00 96.88 92 LEU A O 1
ATOM 729 N N . LEU A 1 93 ? 1.783 -5.001 -8.241 1.00 94.25 93 LEU A N 1
ATOM 730 C CA . LEU A 1 93 ? 2.749 -5.859 -8.948 1.00 94.25 93 LEU A CA 1
ATOM 731 C C . LEU A 1 93 ? 2.865 -7.257 -8.326 1.00 94.25 93 LEU A C 1
ATOM 733 O O . LEU A 1 93 ? 2.988 -8.249 -9.040 1.00 94.25 93 LEU A O 1
ATOM 737 N N . SER A 1 94 ? 2.810 -7.351 -6.993 1.00 92.06 94 SER A N 1
ATOM 738 C CA . SER A 1 94 ? 2.867 -8.642 -6.292 1.00 92.06 94 SER A CA 1
ATOM 739 C C . SER A 1 94 ? 1.631 -9.509 -6.553 1.00 92.06 94 SER A C 1
ATOM 741 O O . SER A 1 94 ? 1.737 -10.737 -6.513 1.00 92.06 94 SER A O 1
ATOM 743 N N . GLY A 1 95 ? 0.472 -8.885 -6.784 1.00 91.44 95 GLY A N 1
ATOM 744 C CA . GLY A 1 95 ? -0.806 -9.563 -7.010 1.00 91.44 95 GLY A CA 1
ATOM 745 C C . GLY A 1 95 ? -1.100 -9.914 -8.470 1.00 91.44 95 GLY A C 1
ATOM 746 O O . GLY A 1 95 ? -1.930 -10.785 -8.708 1.00 91.44 95 GLY A O 1
ATOM 747 N N . ARG A 1 96 ? -0.423 -9.262 -9.421 1.00 92.12 96 ARG A N 1
ATOM 748 C CA . ARG A 1 96 ? -0.731 -9.298 -10.860 1.00 92.12 96 ARG A CA 1
ATOM 749 C C . ARG A 1 96 ? 0.061 -10.311 -11.691 1.00 92.12 96 ARG A C 1
ATOM 751 O O . ARG A 1 96 ? -0.077 -10.332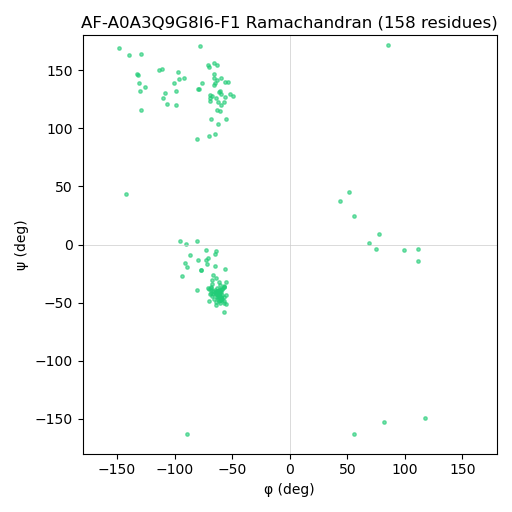 -12.906 1.00 92.12 96 ARG A O 1
ATOM 758 N N . ASP A 1 97 ? 0.910 -11.126 -11.059 1.00 82.56 97 ASP A N 1
ATOM 759 C CA . ASP A 1 97 ? 1.683 -12.211 -11.696 1.00 82.56 97 ASP A CA 1
ATOM 760 C C . ASP A 1 97 ? 2.327 -11.827 -13.059 1.00 82.56 97 ASP A C 1
ATOM 762 O O . ASP A 1 97 ? 2.424 -12.639 -13.977 1.00 82.56 97 ASP A O 1
ATOM 766 N N . GLY A 1 98 ? 2.804 -10.580 -13.182 1.00 80.88 98 GLY A N 1
ATOM 767 C CA . GLY A 1 98 ? 3.488 -10.058 -14.372 1.00 80.88 98 GLY A CA 1
ATOM 768 C C . GLY A 1 98 ? 2.721 -8.990 -15.159 1.00 80.88 98 GLY A C 1
ATOM 769 O O . GLY A 1 98 ? 3.353 -8.296 -15.961 1.00 80.88 98 GLY A O 1
ATOM 770 N N . GLU A 1 99 ? 1.419 -8.796 -14.917 1.00 88.75 99 GLU A N 1
ATOM 771 C CA . GLU A 1 99 ? 0.684 -7.687 -15.538 1.00 88.75 99 GLU A CA 1
ATOM 772 C C . GLU A 1 99 ? 1.201 -6.326 -15.038 1.00 88.75 99 GLU A C 1
ATOM 774 O O . GLU A 1 99 ? 1.589 -6.186 -13.869 1.00 88.75 99 GLU A O 1
ATOM 779 N N . PRO A 1 100 ? 1.245 -5.312 -15.921 1.00 91.94 100 PRO A N 1
ATOM 780 C CA . PRO A 1 100 ? 1.731 -3.994 -15.561 1.00 91.94 100 PRO A CA 1
ATOM 781 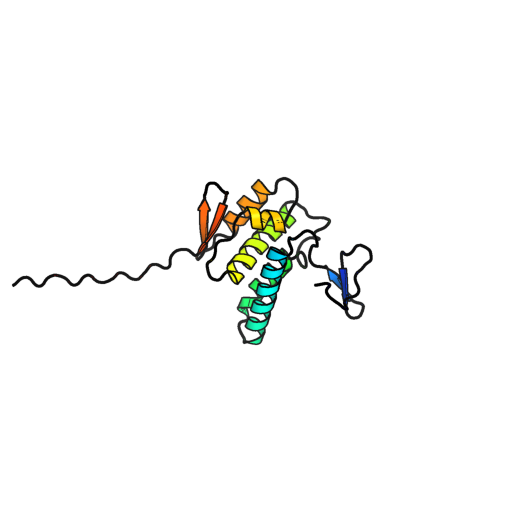C C . PRO A 1 100 ? 0.834 -3.294 -14.534 1.00 91.94 100 PRO A C 1
ATOM 783 O O . PRO A 1 100 ? -0.369 -3.533 -14.431 1.00 91.94 100 PRO A O 1
ATOM 786 N N . VAL A 1 101 ? 1.441 -2.363 -13.804 1.00 94.69 101 VAL A N 1
ATOM 787 C CA . VAL A 1 101 ? 0.742 -1.357 -12.998 1.00 94.69 101 VAL A CA 1
ATOM 788 C C . VAL A 1 101 ? 0.934 -0.010 -13.666 1.00 94.69 101 VAL A C 1
ATOM 790 O O . VAL A 1 101 ? 2.072 0.379 -13.926 1.00 94.69 101 VAL A O 1
ATOM 793 N N . HIS A 1 102 ? -0.154 0.699 -13.940 1.00 94.38 102 HIS A N 1
ATOM 794 C CA . HIS A 1 102 ? -0.147 1.999 -14.602 1.00 94.38 102 HIS A CA 1
ATOM 795 C C . HIS A 1 102 ? -0.225 3.144 -13.587 1.00 94.38 102 HIS A C 1
ATOM 797 O O . HIS A 1 102 ? -0.874 3.044 -12.545 1.00 94.38 102 HIS A O 1
ATOM 803 N N . SER A 1 103 ? 0.390 4.284 -13.910 1.00 93.25 103 SER A N 1
ATOM 804 C CA . SER A 1 103 ? 0.410 5.470 -13.042 1.00 93.25 103 SER A CA 1
ATOM 805 C C . SER A 1 103 ? -0.995 5.962 -12.690 1.00 93.25 103 SER A C 1
ATOM 807 O O . SER A 1 103 ? -1.238 6.380 -11.560 1.00 93.25 103 SER A O 1
ATOM 809 N N . ARG A 1 104 ? -1.952 5.856 -13.619 1.00 93.06 104 ARG A N 1
ATOM 810 C CA . ARG A 1 104 ? -3.354 6.228 -13.382 1.00 93.06 104 ARG A CA 1
ATOM 811 C C . ARG A 1 104 ? -4.004 5.408 -12.266 1.00 93.06 104 ARG A C 1
ATOM 813 O O . ARG A 1 104 ? -4.759 5.964 -11.477 1.00 93.06 104 ARG A O 1
ATOM 820 N N . GLU A 1 105 ? -3.689 4.121 -12.174 1.00 95.38 105 GLU A N 1
ATOM 821 C CA . GLU A 1 105 ? -4.226 3.240 -11.131 1.00 95.38 105 GLU A CA 1
ATOM 822 C C . GLU A 1 105 ? -3.650 3.622 -9.767 1.00 95.38 105 GLU A C 1
ATOM 824 O O . GLU A 1 105 ? -4.373 3.743 -8.782 1.00 95.38 105 GLU A O 1
ATOM 829 N N . VAL A 1 106 ? -2.348 3.914 -9.717 1.00 96.31 106 VAL A N 1
ATOM 830 C CA . VAL A 1 106 ? -1.692 4.403 -8.496 1.00 96.31 106 VAL A CA 1
ATOM 831 C C . VAL A 1 106 ? -2.299 5.736 -8.058 1.00 96.31 106 VAL A C 1
ATOM 833 O O . VAL A 1 106 ? -2.593 5.917 -6.878 1.00 96.31 106 VAL A O 1
ATOM 836 N N . ALA A 1 107 ? -2.548 6.644 -9.005 1.00 94.81 107 ALA A N 1
ATOM 837 C CA . ALA A 1 107 ? -3.188 7.931 -8.753 1.00 94.81 107 ALA A CA 1
ATOM 838 C C . ALA A 1 107 ? -4.600 7.777 -8.173 1.00 94.81 107 ALA A C 1
ATOM 840 O O . ALA A 1 107 ? -4.957 8.491 -7.238 1.00 94.81 107 ALA A O 1
ATOM 841 N N . GLN A 1 108 ? -5.378 6.817 -8.679 1.00 95.06 108 GLN A N 1
ATOM 842 C CA . GLN A 1 108 ? -6.709 6.500 -8.160 1.00 95.06 108 GLN A CA 1
ATOM 843 C C . GLN A 1 108 ? -6.684 5.966 -6.721 1.00 95.06 108 GLN A C 1
ATOM 845 O O . GLN A 1 108 ? -7.647 6.172 -5.989 1.00 95.06 108 GLN A O 1
ATOM 850 N N . VAL A 1 109 ? -5.603 5.303 -6.297 1.00 96.62 109 VAL A N 1
ATOM 851 C CA . VAL A 1 109 ? -5.467 4.796 -4.920 1.00 96.62 109 VAL A CA 1
ATOM 852 C C . VAL A 1 109 ? -5.031 5.885 -3.939 1.00 96.62 109 VAL A C 1
ATOM 854 O O . VAL A 1 109 ? -5.486 5.881 -2.795 1.00 96.62 109 VAL A O 1
ATOM 857 N N . VAL A 1 110 ? -4.119 6.780 -4.335 1.00 93.94 110 VAL A N 1
ATOM 858 C CA . VAL A 1 110 ? -3.541 7.774 -3.405 1.00 93.94 110 VAL A CA 1
ATOM 859 C C . VAL A 1 110 ? -4.258 9.119 -3.405 1.00 93.94 110 VAL A C 1
ATOM 861 O O . VAL A 1 110 ? -4.229 9.808 -2.384 1.00 93.94 110 VAL A O 1
ATOM 864 N N . GLY A 1 111 ? -4.898 9.481 -4.521 1.00 88.94 111 GLY A N 1
ATOM 865 C CA . GLY A 1 111 ? -5.594 10.750 -4.706 1.00 88.94 111 GLY A CA 1
ATOM 866 C C . GLY A 1 111 ? -4.727 11.994 -4.460 1.00 88.94 111 GLY A C 1
ATOM 867 O O . GLY A 1 111 ? -3.495 11.941 -4.410 1.00 88.94 111 GLY A O 1
ATOM 868 N N . GLY A 1 112 ? -5.404 13.129 -4.276 1.00 80.56 112 GLY A N 1
ATOM 869 C CA . GLY A 1 112 ? -4.798 14.402 -3.879 1.00 80.56 112 GLY A CA 1
ATOM 870 C C . GLY A 1 112 ? -4.245 15.260 -5.022 1.00 80.56 112 GLY A C 1
ATOM 871 O O . GLY A 1 112 ? -4.177 14.863 -6.185 1.00 80.56 112 GLY A O 1
ATOM 872 N N . GLU A 1 113 ? -3.858 16.484 -4.666 1.00 71.88 113 GLU A N 1
ATOM 873 C CA . GLU A 1 113 ? -3.191 17.423 -5.569 1.00 71.88 113 GLU A CA 1
ATOM 874 C C . GLU A 1 113 ? -1.756 16.976 -5.881 1.00 71.88 113 GLU A C 1
ATOM 876 O O . GLU A 1 113 ? -1.121 16.270 -5.092 1.00 71.88 113 GLU A O 1
ATOM 881 N N . GLN A 1 114 ? -1.233 17.403 -7.036 1.00 75.75 114 GLN A N 1
ATOM 882 C CA . GLN A 1 114 ? 0.116 17.058 -7.515 1.00 75.75 114 GLN A CA 1
ATOM 883 C C . GLN A 1 114 ? 0.386 15.547 -7.618 1.00 75.75 114 GLN A C 1
ATOM 885 O O . GLN A 1 114 ? 1.540 15.109 -7.585 1.00 75.75 114 GLN A O 1
ATOM 890 N N . TRP A 1 115 ? -0.670 14.742 -7.778 1.00 81.44 115 TRP A N 1
ATOM 891 C CA . TRP A 1 115 ? -0.553 13.289 -7.882 1.00 81.44 115 TRP A CA 1
ATOM 892 C C . TRP A 1 115 ? 0.405 12.866 -9.001 1.00 81.44 115 TRP A C 1
ATOM 894 O O . TRP A 1 115 ? 1.095 11.874 -8.834 1.00 81.44 115 TRP A O 1
ATOM 904 N N . GLN A 1 116 ? 0.504 13.628 -10.096 1.00 82.38 116 GLN A N 1
ATOM 905 C CA . GLN A 1 116 ? 1.393 13.324 -11.224 1.00 82.38 116 GLN A CA 1
ATOM 906 C C . GLN A 1 116 ? 2.853 13.203 -10.769 1.00 82.38 116 GLN A C 1
ATOM 908 O O . GLN A 1 116 ? 3.432 12.127 -10.870 1.00 82.38 116 GLN A O 1
ATOM 913 N N . ASN A 1 117 ? 3.415 14.252 -10.160 1.00 87.88 117 ASN A N 1
ATOM 914 C CA . ASN A 1 117 ? 4.804 14.236 -9.692 1.00 87.88 117 ASN A CA 1
ATOM 915 C C . ASN A 1 117 ? 5.036 13.145 -8.630 1.00 87.88 117 ASN A C 1
ATOM 917 O O . ASN A 1 117 ? 5.998 12.384 -8.701 1.00 87.88 117 ASN A O 1
ATOM 921 N N . ILE A 1 118 ? 4.116 13.020 -7.667 1.00 89.88 118 ILE A N 1
ATOM 922 C CA . ILE A 1 118 ? 4.219 12.030 -6.585 1.00 89.88 118 ILE A CA 1
ATOM 923 C C . ILE A 1 118 ? 4.201 10.599 -7.132 1.00 89.88 118 ILE A C 1
ATOM 925 O O . ILE A 1 118 ? 5.019 9.769 -6.732 1.00 89.88 118 ILE A O 1
ATOM 929 N N . VAL A 1 119 ? 3.268 10.300 -8.034 1.00 89.19 119 VAL A N 1
ATOM 930 C CA . VAL A 1 119 ? 3.117 8.970 -8.621 1.00 89.19 119 VAL A CA 1
ATOM 931 C C . VAL A 1 119 ? 4.301 8.651 -9.516 1.00 89.19 119 VAL A C 1
ATOM 933 O O . VAL A 1 119 ? 4.809 7.541 -9.440 1.00 89.19 119 VAL A O 1
ATOM 936 N N . GLU A 1 120 ? 4.786 9.587 -10.328 1.00 89.56 120 GLU A N 1
ATOM 937 C CA . GLU A 1 120 ? 5.950 9.339 -11.182 1.00 89.56 120 GLU A CA 1
ATOM 938 C C . GLU A 1 120 ? 7.209 9.030 -10.370 1.00 89.56 120 GLU A C 1
ATOM 940 O O . GLU A 1 120 ? 7.910 8.055 -10.659 1.00 89.56 120 GLU A O 1
ATOM 945 N N . ILE A 1 121 ? 7.459 9.810 -9.317 1.00 90.19 121 ILE A N 1
ATOM 946 C CA . ILE A 1 121 ? 8.540 9.572 -8.359 1.00 90.19 121 ILE A CA 1
ATOM 947 C C . ILE A 1 121 ? 8.397 8.171 -7.739 1.00 90.19 121 ILE A C 1
ATOM 949 O O . ILE A 1 121 ? 9.326 7.362 -7.793 1.00 90.19 121 ILE A O 1
ATOM 953 N N . ALA A 1 122 ? 7.204 7.833 -7.244 1.00 90.06 122 ALA A N 1
ATOM 954 C CA . ALA A 1 122 ? 6.934 6.534 -6.637 1.00 90.06 122 ALA A CA 1
ATOM 955 C C . ALA A 1 122 ? 7.076 5.356 -7.618 1.00 90.06 122 ALA A C 1
ATOM 957 O O . ALA A 1 122 ? 7.605 4.303 -7.260 1.00 90.06 122 ALA A O 1
ATOM 958 N N . MET A 1 123 ? 6.627 5.525 -8.863 1.00 89.19 123 MET A N 1
ATOM 959 C CA . MET A 1 123 ? 6.748 4.525 -9.925 1.00 89.19 123 MET A CA 1
ATOM 960 C C . MET A 1 123 ? 8.213 4.239 -10.230 1.00 89.19 123 MET A C 1
ATOM 962 O O . MET A 1 123 ? 8.580 3.075 -10.364 1.00 89.19 123 MET A O 1
ATOM 966 N N . ARG A 1 124 ? 9.057 5.278 -10.286 1.00 88.25 124 ARG A N 1
ATOM 967 C CA . ARG A 1 124 ? 10.508 5.148 -10.484 1.00 88.25 124 ARG A CA 1
ATOM 968 C C . ARG A 1 124 ? 11.188 4.466 -9.295 1.00 88.25 124 ARG A C 1
ATOM 970 O O . ARG A 1 124 ? 12.040 3.611 -9.504 1.00 88.25 124 ARG A O 1
ATOM 977 N N . GLU A 1 125 ? 10.784 4.775 -8.067 1.00 87.50 125 GLU A N 1
ATOM 978 C CA . GLU A 1 125 ? 11.314 4.128 -6.855 1.00 87.50 125 GLU A CA 1
ATOM 979 C C . GLU A 1 125 ? 10.944 2.657 -6.722 1.00 87.50 125 GLU A C 1
ATOM 981 O O . GLU A 1 125 ? 11.727 1.857 -6.212 1.00 87.50 125 GLU A O 1
ATOM 986 N N . ALA A 1 126 ? 9.755 2.284 -7.188 1.00 80.31 126 ALA A N 1
ATOM 987 C CA . ALA A 1 126 ? 9.310 0.900 -7.171 1.00 80.31 126 ALA A CA 1
ATOM 988 C C . ALA A 1 126 ? 10.065 0.016 -8.189 1.00 80.31 126 ALA A C 1
ATOM 990 O O . ALA A 1 126 ? 9.976 -1.216 -8.126 1.00 80.31 126 ALA A O 1
ATOM 991 N N . VAL A 1 127 ? 10.835 0.610 -9.113 1.00 83.19 127 VAL A N 1
ATOM 992 C CA . VAL A 1 127 ? 11.674 -0.119 -10.075 1.00 83.19 127 VAL A CA 1
ATOM 993 C C . VAL A 1 127 ? 12.849 -0.779 -9.349 1.00 83.19 127 VAL A C 1
ATOM 995 O O . VAL A 1 127 ? 13.915 -0.203 -9.150 1.00 83.19 127 VAL A O 1
ATOM 998 N N . GLY A 1 128 ? 12.659 -2.040 -8.968 1.00 74.62 128 GLY A N 1
ATOM 999 C CA . GLY A 1 128 ? 13.714 -2.894 -8.425 1.00 74.62 128 GLY A CA 1
ATOM 1000 C C . GLY A 1 128 ? 14.487 -3.680 -9.493 1.00 74.62 128 GLY A C 1
ATOM 1001 O O . GLY A 1 128 ? 14.411 -3.437 -10.698 1.00 74.62 128 GLY A O 1
ATOM 1002 N N . LYS A 1 129 ? 15.208 -4.721 -9.055 1.00 70.81 129 LYS A N 1
ATOM 1003 C CA . LYS A 1 129 ? 15.947 -5.619 -9.963 1.00 70.81 129 LYS A CA 1
ATOM 1004 C C . LYS A 1 129 ? 15.031 -6.302 -10.986 1.00 70.81 129 LYS A C 1
ATOM 1006 O O . LYS A 1 129 ? 15.424 -6.420 -12.142 1.00 70.81 129 LYS A O 1
ATOM 1011 N N . GLN A 1 130 ? 13.822 -6.692 -10.575 1.00 76.62 130 GLN A N 1
ATOM 1012 C CA . GLN A 1 130 ? 12.874 -7.495 -11.362 1.00 76.62 130 GLN A CA 1
ATOM 1013 C C . GLN A 1 130 ? 11.896 -6.674 -12.215 1.00 76.62 130 GLN A C 1
ATOM 1015 O O . GLN A 1 130 ? 11.283 -7.227 -13.123 1.00 76.62 130 GLN A O 1
ATOM 1020 N N . TRP A 1 131 ? 11.756 -5.378 -11.945 1.00 86.31 131 TRP A N 1
ATOM 1021 C CA . TRP A 1 131 ? 10.747 -4.518 -12.564 1.00 86.31 131 TRP A CA 1
ATOM 1022 C C . TRP A 1 131 ? 11.401 -3.500 -13.502 1.00 86.31 131 TRP A C 1
ATOM 1024 O O . TRP A 1 131 ? 12.556 -3.126 -13.301 1.00 86.31 131 TRP A O 1
ATOM 1034 N N . ALA A 1 132 ? 10.689 -3.075 -14.542 1.00 85.06 132 ALA A N 1
ATOM 1035 C CA . ALA A 1 132 ? 11.105 -2.049 -15.493 1.00 85.06 132 ALA A CA 1
ATOM 1036 C C . ALA A 1 132 ? 9.998 -1.012 -15.689 1.00 85.06 132 ALA A C 1
ATOM 1038 O O . ALA A 1 132 ? 8.824 -1.366 -15.820 1.00 85.06 132 ALA A O 1
ATOM 1039 N N . LEU A 1 133 ? 10.406 0.256 -15.759 1.00 89.06 133 LEU A N 1
ATOM 1040 C CA . LEU A 1 133 ? 9.543 1.358 -16.163 1.00 89.06 133 LEU A CA 1
ATOM 1041 C C . LEU A 1 133 ? 9.342 1.332 -17.683 1.00 89.06 133 LEU A C 1
ATOM 1043 O O . LEU A 1 133 ? 10.285 1.088 -18.438 1.00 89.06 133 LEU A O 1
ATOM 1047 N N . ARG A 1 134 ? 8.114 1.586 -18.122 1.00 88.50 134 ARG A N 1
ATOM 1048 C CA . ARG A 1 134 ? 7.702 1.702 -19.521 1.00 88.50 134 ARG A CA 1
ATOM 1049 C C . ARG A 1 134 ? 6.913 2.995 -19.680 1.00 88.50 134 ARG A C 1
ATOM 1051 O O . ARG A 1 134 ? 6.004 3.255 -18.895 1.00 88.50 134 ARG A O 1
ATOM 1058 N N . GLU A 1 135 ? 7.241 3.772 -20.698 1.00 86.75 135 GLU A N 1
ATOM 1059 C CA . GLU A 1 135 ? 6.477 4.961 -21.081 1.00 86.75 135 GLU A CA 1
ATOM 1060 C C . GLU A 1 135 ? 5.594 4.604 -22.285 1.00 86.75 135 GLU A C 1
ATOM 1062 O O . GLU A 1 135 ? 6.007 3.837 -23.156 1.00 86.75 135 GLU A O 1
ATOM 1067 N N . HIS A 1 136 ? 4.359 5.093 -22.292 1.00 80.06 136 HIS A N 1
ATOM 1068 C CA . HIS A 1 136 ? 3.387 4.929 -23.376 1.0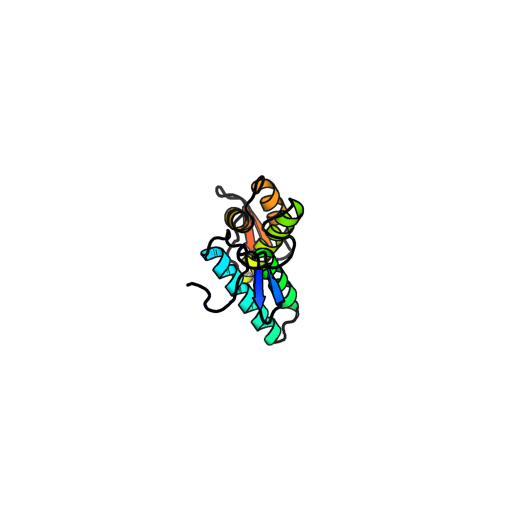0 80.06 136 HIS A CA 1
ATOM 1069 C C . HIS A 1 136 ? 2.495 6.173 -23.431 1.00 80.06 136 HIS A C 1
ATOM 1071 O O . HI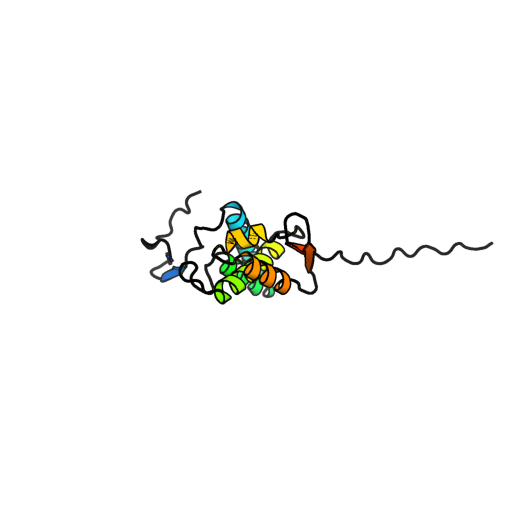S A 1 136 ? 2.487 6.961 -22.487 1.00 80.06 136 HIS A O 1
ATOM 1077 N N . ASP A 1 137 ? 1.693 6.324 -24.487 1.00 72.81 137 ASP A N 1
ATOM 1078 C CA . ASP A 1 137 ? 0.800 7.485 -24.665 1.00 72.81 137 ASP A CA 1
ATOM 1079 C C . ASP A 1 137 ? -0.176 7.697 -23.485 1.00 72.81 137 ASP A C 1
ATOM 1081 O O . ASP A 1 137 ? -0.668 8.799 -23.261 1.00 72.81 137 ASP A O 1
ATOM 1085 N N . GLY A 1 138 ? -0.431 6.645 -22.695 1.00 71.94 138 GLY A N 1
ATOM 1086 C CA . GLY A 1 138 ? -1.259 6.669 -21.483 1.00 71.94 138 GLY A CA 1
ATOM 1087 C C . GLY A 1 138 ? -0.524 6.983 -20.169 1.00 71.94 138 GLY A C 1
ATOM 1088 O O . GLY A 1 138 ? -1.169 7.001 -19.120 1.00 71.94 138 GLY A O 1
ATOM 1089 N N . GLY A 1 139 ? 0.793 7.221 -20.196 1.00 82.94 139 GLY A N 1
ATOM 1090 C CA . GLY A 1 139 ? 1.616 7.565 -19.031 1.00 82.94 139 GLY A CA 1
ATOM 1091 C C . GLY A 1 139 ? 2.712 6.542 -18.706 1.00 82.94 139 GLY A C 1
ATOM 1092 O O . GLY A 1 139 ? 3.271 5.884 -19.583 1.00 82.94 139 GLY A O 1
ATOM 1093 N N . LEU A 1 140 ? 3.052 6.411 -17.420 1.00 88.19 140 LEU A N 1
ATOM 1094 C CA . LEU A 1 140 ? 4.053 5.450 -16.948 1.00 88.19 140 LEU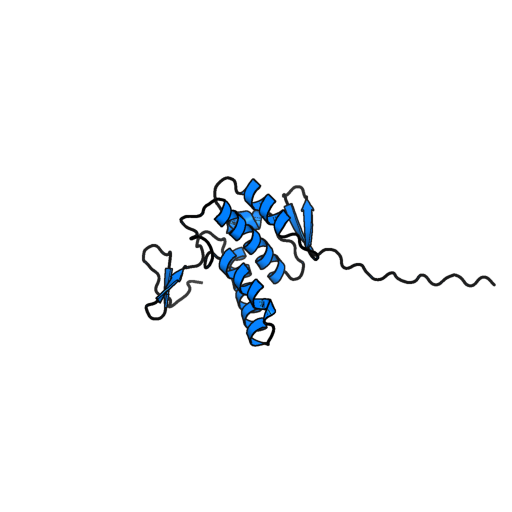 A CA 1
ATOM 1095 C C . LEU A 1 140 ? 3.397 4.123 -16.567 1.00 88.19 140 LEU A C 1
ATOM 1097 O O . LEU A 1 140 ? 2.324 4.097 -15.967 1.00 88.19 140 LEU A O 1
ATOM 1101 N N . ALA A 1 141 ? 4.081 3.022 -16.845 1.00 90.38 141 ALA A N 1
ATOM 1102 C CA . ALA A 1 141 ? 3.750 1.703 -16.331 1.00 90.38 141 ALA A CA 1
ATOM 1103 C C . ALA A 1 141 ? 4.995 1.022 -15.756 1.00 90.38 141 ALA A C 1
ATOM 1105 O O . ALA A 1 141 ? 6.099 1.190 -16.270 1.00 90.38 141 ALA A O 1
ATOM 1106 N N . VAL A 1 142 ? 4.825 0.225 -14.705 1.00 86.88 142 VAL A N 1
ATOM 1107 C CA . VAL A 1 142 ? 5.863 -0.682 -14.202 1.00 86.88 142 VAL A CA 1
ATOM 1108 C C . VAL A 1 142 ? 5.446 -2.106 -14.541 1.00 86.88 142 VAL A C 1
ATOM 1110 O O . VAL A 1 142 ? 4.312 -2.496 -14.292 1.00 86.88 142 VAL A O 1
ATOM 1113 N N . SER A 1 143 ? 6.355 -2.878 -15.133 1.00 88.06 143 SER A N 1
ATOM 1114 C CA . SER A 1 143 ? 6.119 -4.263 -15.573 1.00 88.06 143 SER A CA 1
ATOM 1115 C C . SER A 1 143 ? 7.330 -5.139 -15.272 1.00 88.06 143 SER A C 1
ATOM 1117 O O . SER A 1 143 ? 8.421 -4.624 -15.006 1.00 88.06 143 SER A O 1
ATOM 1119 N N . GLN A 1 144 ? 7.169 -6.463 -15.286 1.00 85.31 144 GLN A N 1
ATOM 1120 C CA . GLN A 1 144 ? 8.299 -7.369 -15.070 1.00 85.31 144 GLN A CA 1
ATOM 1121 C C . GLN A 1 144 ? 9.316 -7.236 -16.213 1.00 85.31 144 GLN A C 1
ATOM 1123 O O . GLN A 1 144 ? 8.952 -7.136 -17.387 1.00 85.31 144 GLN A O 1
ATOM 1128 N N . LYS A 1 145 ? 10.614 -7.240 -15.891 1.00 83.94 145 LYS A N 1
ATOM 1129 C CA . LYS A 1 145 ? 11.657 -7.360 -16.915 1.00 83.94 145 LYS A CA 1
ATOM 1130 C C . LYS A 1 145 ? 11.526 -8.714 -17.615 1.00 83.94 145 LYS A C 1
ATOM 1132 O O . LYS A 1 145 ? 11.275 -9.710 -16.933 1.00 83.94 145 LYS A O 1
ATOM 1137 N N . PRO A 1 146 ? 11.743 -8.782 -18.941 1.00 76.88 146 PRO A N 1
ATOM 1138 C CA . PRO A 1 146 ? 11.810 -10.063 -19.623 1.00 76.88 146 PRO A CA 1
ATOM 1139 C C . PRO A 1 146 ? 12.898 -10.915 -18.967 1.00 76.88 146 PRO A C 1
ATOM 1141 O O . PRO A 1 146 ? 14.037 -10.471 -18.808 1.00 76.88 146 PRO A O 1
ATOM 1144 N N . VAL A 1 147 ? 12.538 -12.134 -18.566 1.00 70.62 147 VAL A N 1
ATOM 1145 C CA . VAL A 1 147 ? 13.525 -13.126 -18.143 1.00 70.62 147 VAL A CA 1
ATOM 1146 C C . VAL A 1 147 ? 14.402 -13.391 -19.361 1.00 70.62 147 VAL A C 1
ATOM 1148 O O . VAL A 1 147 ? 13.881 -13.729 -20.426 1.00 70.62 147 VAL A O 1
ATOM 1151 N N . ALA A 1 148 ? 15.715 -13.183 -19.234 1.00 62.50 148 ALA A N 1
ATOM 1152 C CA . ALA A 1 148 ? 16.650 -13.518 -20.297 1.00 62.50 148 ALA A CA 1
ATOM 1153 C C . ALA A 1 148 ? 16.453 -15.001 -20.632 1.00 62.50 148 ALA A C 1
ATOM 1155 O O . ALA A 1 148 ? 16.774 -15.873 -19.823 1.00 62.50 148 ALA A O 1
ATOM 1156 N N . ARG A 1 149 ? 15.857 -15.296 -21.793 1.00 54.38 149 ARG A N 1
ATOM 1157 C CA . ARG A 1 149 ? 15.808 -16.666 -22.297 1.00 54.38 149 ARG A CA 1
ATOM 1158 C C . ARG A 1 149 ? 17.259 -17.073 -22.526 1.00 54.38 149 ARG A C 1
ATOM 1160 O O . ARG A 1 149 ? 17.942 -16.431 -23.320 1.00 54.38 149 ARG A O 1
ATOM 1167 N N . GLY A 1 150 ? 17.731 -18.074 -21.781 1.00 48.84 150 GLY A N 1
ATOM 1168 C CA . GLY A 1 150 ? 19.037 -18.683 -22.014 1.00 48.84 150 GLY A CA 1
ATOM 1169 C C . GLY A 1 150 ? 19.160 -19.018 -23.497 1.00 48.84 150 GLY A C 1
ATOM 1170 O O . GLY A 1 150 ? 18.226 -19.578 -24.075 1.00 48.84 150 GLY A O 1
ATOM 1171 N N . GLY A 1 151 ? 20.250 -18.567 -24.116 1.00 44.34 151 GLY A N 1
ATOM 1172 C CA . GLY A 1 151 ? 20.459 -18.664 -25.554 1.00 44.34 151 GLY A CA 1
ATOM 1173 C C . GLY A 1 151 ? 20.256 -20.091 -26.045 1.00 44.34 151 GLY A C 1
ATOM 1174 O O . GLY A 1 151 ? 20.828 -21.031 -25.497 1.00 44.34 151 GLY A O 1
ATOM 1175 N N . ALA A 1 152 ? 19.438 -20.246 -27.084 1.00 47.06 152 ALA A N 1
ATOM 1176 C CA . ALA A 1 152 ? 19.475 -21.446 -27.894 1.00 47.06 152 ALA A CA 1
ATOM 1177 C C . ALA A 1 152 ? 20.887 -21.538 -28.488 1.00 47.06 152 ALA A C 1
ATOM 1179 O O . ALA A 1 152 ? 21.301 -20.660 -29.245 1.00 47.06 152 ALA A O 1
ATOM 1180 N N . THR A 1 153 ? 21.642 -22.564 -28.106 1.00 48.19 153 THR A N 1
ATOM 1181 C CA . THR A 1 153 ? 22.863 -22.952 -28.810 1.00 48.19 153 THR A CA 1
ATOM 1182 C C . THR A 1 153 ? 22.468 -23.364 -30.220 1.00 48.19 153 THR A C 1
ATOM 1184 O O . THR A 1 153 ? 21.909 -24.442 -30.423 1.00 48.19 153 THR A O 1
ATOM 1187 N N . THR A 1 154 ? 22.722 -22.489 -31.189 1.00 47.31 154 THR A N 1
ATOM 1188 C CA . THR A 1 154 ? 22.759 -22.852 -32.606 1.00 47.31 154 THR A CA 1
ATOM 1189 C C . THR A 1 154 ? 23.797 -23.966 -32.766 1.00 47.31 154 THR A C 1
ATOM 1191 O O . THR A 1 154 ? 24.940 -23.756 -32.358 1.00 47.31 154 THR A O 1
ATOM 1194 N N . PRO A 1 155 ? 23.452 -25.152 -33.297 1.00 51.41 155 PRO A N 1
ATOM 1195 C CA . PRO A 1 155 ? 24.468 -26.143 -33.612 1.00 51.41 155 PRO A CA 1
ATOM 1196 C C . PRO A 1 155 ? 25.299 -25.629 -34.794 1.00 51.41 155 PRO A C 1
ATOM 1198 O O . PRO A 1 155 ? 24.742 -25.212 -35.811 1.00 51.41 155 PRO A O 1
ATOM 1201 N N . GLU A 1 156 ? 26.625 -25.630 -34.643 1.00 52.31 156 GLU A N 1
ATOM 1202 C CA . GLU A 1 156 ? 27.561 -25.370 -35.740 1.00 52.31 156 GLU A CA 1
ATOM 1203 C C . GLU A 1 156 ? 27.311 -26.351 -36.899 1.00 52.31 156 GLU A C 1
ATOM 1205 O O . GLU A 1 156 ? 27.067 -27.542 -36.658 1.00 52.31 156 GLU A O 1
ATOM 1210 N N . PRO A 1 157 ? 27.371 -25.892 -38.161 1.00 55.16 157 PRO A N 1
ATOM 1211 C CA . PRO A 1 157 ? 27.305 -26.792 -39.297 1.00 55.16 157 PRO A CA 1
ATOM 1212 C C . PRO A 1 157 ? 28.593 -27.621 -39.347 1.00 55.16 157 PRO A C 1
ATOM 1214 O O . PRO A 1 157 ? 29.695 -27.080 -39.356 1.00 55.16 157 PRO A O 1
ATOM 1217 N N . LYS A 1 158 ? 28.452 -28.949 -39.388 1.00 50.81 158 LYS A N 1
ATOM 1218 C CA . LYS A 1 158 ? 29.565 -29.844 -39.713 1.00 50.81 158 LYS A CA 1
ATOM 1219 C C . LYS A 1 158 ? 29.935 -29.637 -41.180 1.00 50.81 158 LYS A C 1
ATOM 1221 O O . LYS A 1 158 ? 29.179 -30.052 -42.057 1.00 50.81 158 LYS A O 1
ATOM 1226 N N . GLU A 1 159 ? 31.074 -29.004 -41.432 1.00 53.44 159 GLU A N 1
ATOM 1227 C CA . GLU A 1 159 ? 31.722 -29.061 -42.742 1.00 53.44 159 GLU A CA 1
ATOM 1228 C C . GLU A 1 159 ? 32.183 -30.505 -43.016 1.00 53.44 159 GLU A C 1
ATOM 1230 O O . GLU A 1 159 ? 32.613 -31.217 -42.103 1.00 53.44 159 GLU A O 1
ATOM 1235 N N . SER A 1 160 ? 31.962 -30.950 -44.257 1.00 57.72 160 SER A N 1
ATOM 1236 C CA . SER A 1 160 ? 32.296 -32.285 -44.780 1.00 57.72 160 SER A CA 1
ATOM 1237 C C . SER A 1 160 ? 33.714 -32.347 -45.325 1.00 57.72 160 SER A C 1
ATOM 1239 O O . SER A 1 160 ? 34.175 -31.310 -45.847 1.00 57.72 160 SER A O 1
#

Organ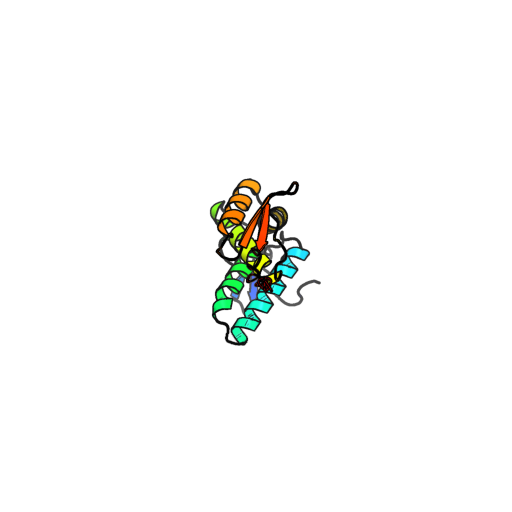ism: NCBI:txid2496867

pLDDT: mean 87.36, std 14.78, range [37.28, 98.56]

Nearest PDB structures (foldseek):
  2l01-assembly1_B  TM=5.114E-01  e=1.580E-01  Phocaeicola vulgatus ATCC 8482
  9avg-assembly1_Q  TM=3.245E-01  e=6.922E-01  Homo sapiens
  4c9y-assembly2_B  TM=3.074E-01  e=1.534E+00  Homo sapiens
  8ffv-assembly1_D  TM=3.261E-01  e=7.527E+00  Homo sapiens
  6k4k-assembly2_B  TM=2.297E-01  e=5.057E+00  Legionella pneumophila subsp. pneumophila str. Philadelphia 1

Solvent-accessible surface area (backbone atoms only — not comparable to full-atom values): 9034 Å² total; per-residue (Å²): 132,84,82,82,86,65,51,58,46,94,86,56,58,28,34,47,56,95,89,41,80,40,55,31,60,50,82,78,35,52,67,70,62,46,51,50,37,51,50,31,33,54,50,22,51,50,38,38,75,72,68,40,67,73,31,54,58,46,36,49,22,19,34,25,34,40,28,49,35,86,54,52,75,93,70,59,49,74,67,39,40,26,55,29,25,29,18,32,52,52,24,50,44,70,56,43,85,58,50,66,44,44,44,67,58,40,35,49,54,55,51,73,84,68,34,66,65,40,35,52,53,18,55,59,68,56,46,51,96,62,35,37,79,44,83,52,102,90,44,47,28,42,28,56,52,80,76,81,72,78,77,80,80,76,80,79,81,81,83,130

Sequence (160 aa):
MKRTGLEMTEDGRYIVVKGRRWRASDPSIPEELKDELVRELMRARRAIKGGDMSARARVHAAKTALGERGEPWWEQTADGRRSRAVATVSALLSGRDGEPVHSREVAQVVGGEQWQNIVEIAMREAVGKQWALREHDGGLAVSQKPVARGGATTPEPKES

Foldseek 3Di:
DPPPDWDADPVRQWTADPNDTFGAFDPQAPPVLLVLLVQLLVVLVVCVVVVNPVSVLLNVLSCLLRQRDFDHLVDDDLVSLLSNLLSSLVNNQSRPVFDKDFLVNSCSSSPDPPSQVSNVVSLVVNDDPQWDWDQDPRGIIIGGDPDPDDDDPDDDDDDD

Radius of gyration: 19.65 Å; Cα contacts (8 Å, |Δi|>4): 221; chains: 1; bounding box: 54×50×67 Å